Protein AF-A0A382MY98-F1 (afdb_monomer_lite)

Sequence (96 aa):
MNIEILHHDPIVFIVEKFLSDNECDHLKKIASKDMKRSLVSGIDKKKNKRGLLDKRRTSSHSWIKHDHDHITEEVATRISQLVQVPIAHAEAYQIL

Radius of gyration: 16.7 Å; chains: 1; bounding box: 40×28×39 Å

InterPro domains:
  IPR045054 Prolyl 4-hydroxylase [PTHR10869] (5-96)

Organism: NCBI:txid408172

Structure (mmCIF, N/CA/C/O backbone):
data_AF-A0A382MY98-F1
#
_entry.id   AF-A0A382MY98-F1
#
loop_
_atom_site.group_PDB
_atom_site.id
_atom_site.type_symbol
_atom_site.label_atom_id
_atom_site.label_alt_id
_atom_site.label_comp_id
_atom_site.label_asym_id
_atom_site.label_entity_id
_atom_site.label_seq_id
_atom_site.pdbx_PDB_ins_code
_atom_site.Cartn_x
_atom_site.Cartn_y
_atom_site.Cartn_z
_atom_site.occupancy
_atom_site.B_iso_or_equiv
_atom_site.auth_seq_id
_atom_site.auth_comp_id
_atom_site.auth_asym_id
_atom_site.auth_atom_id
_atom_site.pdbx_PDB_model_num
ATOM 1 N N . MET A 1 1 ? -17.201 8.372 7.029 1.00 77.56 1 MET A N 1
ATOM 2 C CA . MET A 1 1 ? -16.081 8.493 6.075 1.00 77.56 1 MET A CA 1
ATOM 3 C C . MET A 1 1 ? -16.415 9.671 5.174 1.00 77.56 1 MET A C 1
ATOM 5 O O . MET A 1 1 ? -17.524 9.684 4.656 1.00 77.56 1 MET A O 1
ATOM 9 N N . ASN A 1 2 ? -15.559 10.692 5.112 1.00 93.31 2 ASN A N 1
ATOM 10 C CA . ASN A 1 2 ? -15.790 11.874 4.274 1.00 93.31 2 ASN A CA 1
ATOM 11 C C . ASN A 1 2 ? -15.139 11.637 2.904 1.00 93.31 2 ASN A C 1
ATOM 13 O O . ASN A 1 2 ? -13.978 11.225 2.864 1.00 93.31 2 ASN A O 1
ATOM 17 N N . ILE A 1 3 ? -15.896 11.822 1.819 1.00 96.31 3 ILE A N 1
ATOM 18 C CA . ILE A 1 3 ? -15.454 11.560 0.443 1.00 96.31 3 ILE A CA 1
ATOM 19 C C . ILE A 1 3 ? -15.757 12.792 -0.407 1.00 96.31 3 ILE A C 1
ATOM 21 O O . ILE A 1 3 ? -16.912 13.199 -0.515 1.00 96.31 3 ILE A O 1
ATOM 25 N N . GLU A 1 4 ? -14.726 13.345 -1.036 1.00 97.38 4 GLU A N 1
ATOM 26 C CA . GLU A 1 4 ? -14.812 14.497 -1.933 1.00 97.38 4 GLU A CA 1
ATOM 27 C C . GLU A 1 4 ? -14.418 14.091 -3.356 1.00 97.38 4 GLU A C 1
ATOM 29 O O . GLU A 1 4 ? -13.452 13.351 -3.547 1.00 97.38 4 GLU A O 1
ATOM 34 N N . ILE A 1 5 ? -15.147 14.582 -4.363 1.00 97.12 5 ILE A N 1
ATOM 35 C CA . ILE A 1 5 ? -14.735 14.464 -5.766 1.00 97.12 5 ILE A CA 1
ATOM 36 C C . ILE A 1 5 ? -13.758 15.598 -6.070 1.00 97.12 5 ILE A C 1
ATOM 38 O O . ILE A 1 5 ? -14.149 16.760 -6.093 1.00 97.12 5 ILE A O 1
ATOM 42 N N . LEU A 1 6 ? -12.506 15.248 -6.353 1.00 97.81 6 LEU A N 1
ATOM 43 C CA . LEU A 1 6 ? -11.473 16.197 -6.765 1.00 97.81 6 LEU A CA 1
ATOM 44 C C . LEU A 1 6 ? -11.526 16.477 -8.273 1.00 97.81 6 LEU A C 1
ATOM 46 O O . LEU A 1 6 ? -11.230 17.584 -8.718 1.00 97.81 6 LEU A O 1
ATOM 50 N N . HIS A 1 7 ? -11.853 15.460 -9.073 1.00 97.94 7 HIS A N 1
ATOM 51 C CA . HIS A 1 7 ? -11.866 15.561 -10.529 1.00 97.94 7 HIS A CA 1
ATOM 52 C C . HIS A 1 7 ? -12.851 14.561 -11.146 1.00 97.94 7 HIS A C 1
ATOM 54 O O . HIS A 1 7 ? -13.108 13.506 -10.563 1.00 97.94 7 HIS A O 1
ATOM 60 N N . HIS A 1 8 ? -13.399 14.884 -12.321 1.00 96.25 8 HIS A N 1
ATOM 61 C CA . HIS A 1 8 ? -14.381 14.040 -13.016 1.00 96.25 8 HIS A CA 1
ATOM 62 C C . HIS A 1 8 ? -13.812 13.267 -14.216 1.00 96.25 8 HIS A C 1
ATOM 64 O O . HIS A 1 8 ? -14.311 12.185 -14.505 1.00 96.25 8 HIS A O 1
ATOM 70 N N . ASP A 1 9 ? -12.781 13.776 -14.902 1.00 95.56 9 ASP A N 1
ATOM 71 C CA . ASP A 1 9 ? -12.133 13.076 -16.028 1.00 95.56 9 ASP A CA 1
ATOM 72 C C . ASP A 1 9 ? -10.595 13.265 -16.072 1.00 95.56 9 ASP A C 1
ATOM 74 O O . ASP A 1 9 ? -10.101 14.208 -16.687 1.00 95.56 9 ASP A O 1
ATOM 78 N N . PRO A 1 10 ? -9.805 12.433 -15.369 1.00 96.38 10 PRO A N 1
ATOM 79 C CA . PRO A 1 10 ? -10.211 11.185 -14.730 1.00 96.38 10 PRO A CA 1
ATOM 80 C C . PRO A 1 10 ? -11.042 11.422 -13.468 1.00 96.38 10 PRO A C 1
ATOM 82 O O . PRO A 1 10 ? -10.958 12.487 -12.852 1.00 96.38 10 PRO A O 1
ATOM 85 N N . ILE A 1 11 ? -11.817 10.412 -13.072 1.00 96.69 11 ILE A N 1
ATOM 86 C CA . ILE A 1 11 ? -12.543 10.424 -11.801 1.00 96.69 11 ILE A CA 1
ATOM 87 C C . ILE A 1 11 ? -11.525 10.270 -10.666 1.00 96.69 11 ILE A C 1
ATOM 89 O O . ILE A 1 11 ? -10.832 9.255 -10.582 1.00 96.69 11 ILE A O 1
ATOM 93 N N . VAL A 1 12 ? -11.439 11.269 -9.789 1.00 97.38 12 VAL A N 1
ATOM 94 C CA . VAL A 1 12 ? -10.527 11.280 -8.641 1.00 97.38 12 VAL A CA 1
ATOM 95 C C . VAL A 1 12 ? -11.303 11.651 -7.388 1.00 97.38 12 VAL A C 1
ATOM 97 O O . VAL A 1 12 ? -11.990 12.671 -7.364 1.00 97.38 12 VAL A O 1
ATOM 100 N N . PHE A 1 13 ? -11.154 10.843 -6.339 1.00 97.12 13 PHE A N 1
ATOM 101 C CA . PHE A 1 13 ? -11.748 11.088 -5.028 1.00 97.12 13 PHE A CA 1
ATOM 102 C C . PHE A 1 13 ? -10.668 11.275 -3.964 1.00 97.12 13 PHE A C 1
ATOM 104 O O . PHE A 1 13 ? -9.632 10.609 -4.001 1.00 97.12 13 PHE A O 1
ATOM 111 N N . ILE A 1 14 ? -10.947 12.124 -2.979 1.00 97.44 14 ILE A N 1
ATOM 112 C CA . ILE A 1 14 ? -10.208 12.193 -1.718 1.00 97.44 14 ILE A CA 1
ATOM 113 C C . ILE A 1 14 ? -11.071 11.536 -0.646 1.00 97.44 14 ILE A C 1
ATOM 115 O O . ILE A 1 14 ? -12.231 11.903 -0.467 1.00 97.44 14 ILE A O 1
ATOM 119 N N . VAL A 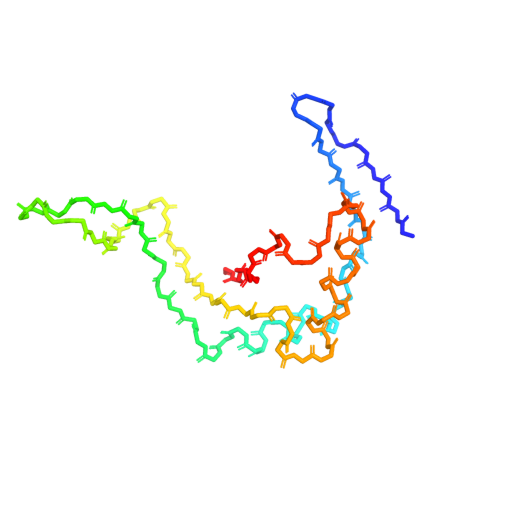1 15 ? -10.504 10.565 0.073 1.00 97.31 15 VAL A N 1
ATOM 120 C CA . VAL A 1 15 ? -11.162 9.912 1.210 1.00 97.31 15 VAL A CA 1
ATOM 121 C C . VAL A 1 15 ? -10.410 10.269 2.480 1.00 97.31 15 VAL A C 1
ATOM 123 O O . VAL A 1 15 ? -9.306 9.782 2.732 1.00 97.31 15 VAL A O 1
ATOM 126 N N . GLU A 1 16 ? -10.992 11.154 3.278 1.00 96.81 16 GLU A N 1
ATOM 127 C CA . GLU A 1 16 ? -10.321 11.664 4.468 1.00 96.81 16 GLU A CA 1
ATOM 128 C C . GLU A 1 16 ? -10.256 10.614 5.576 1.00 96.81 16 GLU A C 1
ATOM 130 O O . GLU A 1 16 ? -11.222 9.884 5.825 1.00 96.81 16 GLU A O 1
ATOM 135 N N . LYS A 1 17 ? -9.121 10.594 6.291 1.00 96.25 17 LYS A N 1
ATOM 136 C CA . LYS A 1 17 ? -8.879 9.719 7.453 1.00 96.25 17 LYS A CA 1
ATOM 137 C C . LYS A 1 17 ? -9.181 8.245 7.151 1.00 96.25 17 LYS A C 1
ATOM 139 O O . LYS A 1 17 ? -9.731 7.529 7.983 1.00 96.25 17 LYS A O 1
ATOM 144 N N . PHE A 1 18 ? -8.853 7.808 5.934 1.00 97.75 18 PHE A N 1
ATOM 145 C CA . PHE A 1 18 ? -9.099 6.438 5.492 1.00 97.75 18 PHE A CA 1
ATOM 146 C C . PHE A 1 18 ? -8.273 5.407 6.279 1.00 97.75 18 PHE A C 1
ATOM 148 O O . PHE A 1 18 ? -8.753 4.310 6.576 1.00 97.75 18 PHE A O 1
ATOM 155 N N . LEU A 1 19 ? -7.039 5.776 6.627 1.00 97.94 19 LEU A N 1
ATOM 156 C CA . LEU A 1 19 ? -6.194 5.062 7.575 1.00 97.94 19 LEU A CA 1
ATOM 157 C C . LEU A 1 19 ? -6.098 5.878 8.863 1.00 97.94 19 LEU A C 1
ATOM 159 O O . LEU A 1 19 ? -6.002 7.105 8.827 1.00 97.94 19 LEU A O 1
ATOM 163 N N . SER A 1 20 ? -6.101 5.182 9.989 1.00 98.06 20 SER A N 1
ATOM 164 C CA . SER A 1 20 ? -5.710 5.729 11.281 1.00 98.06 20 SER A CA 1
ATOM 165 C C . SER A 1 20 ? -4.190 5.888 11.372 1.00 98.06 20 SER A C 1
ATOM 167 O O . SER A 1 20 ? -3.429 5.232 10.653 1.00 98.06 20 SER A O 1
ATOM 169 N N . ASP A 1 21 ? -3.736 6.719 12.311 1.00 98.31 21 ASP A N 1
ATOM 170 C CA . ASP A 1 21 ? -2.305 6.909 12.573 1.00 98.31 21 ASP A CA 1
ATOM 171 C C . ASP A 1 21 ? -1.630 5.591 12.993 1.00 98.31 21 ASP A C 1
ATOM 173 O O . ASP A 1 21 ? -0.539 5.273 12.522 1.00 98.31 21 ASP A O 1
ATOM 177 N N . ASN A 1 22 ? -2.326 4.765 13.784 1.00 98.44 22 ASN A N 1
ATOM 178 C CA . ASN A 1 22 ? -1.837 3.453 14.215 1.00 98.44 22 ASN A CA 1
ATOM 179 C C . ASN A 1 22 ? -1.653 2.481 13.040 1.00 98.44 22 ASN A C 1
ATOM 181 O O . ASN A 1 22 ? -0.644 1.779 12.981 1.00 98.44 22 ASN A O 1
ATOM 185 N N . GLU A 1 23 ? -2.597 2.439 12.093 1.00 98.56 23 GLU A N 1
ATOM 186 C CA . GLU A 1 23 ? -2.469 1.616 10.880 1.00 98.56 23 GLU A CA 1
ATOM 187 C C . GLU A 1 23 ? -1.295 2.098 10.017 1.00 98.56 23 GLU A C 1
ATOM 189 O O . GLU A 1 23 ? -0.514 1.284 9.520 1.00 98.56 23 GLU A O 1
ATOM 194 N N . CYS A 1 24 ? -1.117 3.418 9.888 1.00 98.44 24 CYS A N 1
ATOM 195 C CA . CYS A 1 24 ? 0.023 3.997 9.179 1.00 98.44 24 CYS A CA 1
ATOM 196 C C . CYS A 1 24 ? 1.357 3.609 9.835 1.00 98.44 24 CYS A C 1
ATOM 198 O O . CYS A 1 24 ? 2.295 3.194 9.149 1.00 98.44 24 CYS A O 1
ATOM 200 N N . ASP A 1 25 ? 1.464 3.746 11.157 1.00 98.56 25 ASP A N 1
ATOM 201 C CA . ASP A 1 25 ? 2.663 3.398 11.924 1.00 98.56 25 ASP A CA 1
ATOM 202 C C . ASP A 1 25 ? 2.982 1.909 11.859 1.00 98.56 25 ASP A C 1
ATOM 204 O O . ASP A 1 25 ? 4.145 1.528 11.676 1.00 98.56 25 ASP A O 1
ATOM 208 N N . HIS A 1 26 ? 1.953 1.068 11.927 1.00 98.50 26 HIS A N 1
ATOM 209 C CA . HIS A 1 26 ? 2.087 -0.368 11.754 1.00 98.50 26 HIS A CA 1
ATOM 210 C C . HIS A 1 26 ? 2.661 -0.715 10.380 1.00 98.50 26 HIS A C 1
ATOM 212 O O . HIS A 1 26 ? 3.725 -1.333 10.318 1.00 98.50 26 HIS A O 1
ATOM 218 N N . LEU A 1 27 ? 2.039 -0.240 9.291 1.00 98.25 27 LEU A N 1
ATOM 219 C CA . LEU A 1 27 ? 2.493 -0.482 7.915 1.00 98.25 27 LEU A CA 1
ATOM 220 C C . LEU A 1 27 ? 3.944 -0.026 7.702 1.00 98.25 27 LEU A C 1
ATOM 222 O O . LEU A 1 27 ? 4.749 -0.777 7.149 1.00 98.25 27 LEU A O 1
ATOM 226 N N . LYS A 1 28 ? 4.318 1.160 8.208 1.00 98.00 28 LYS A N 1
ATOM 227 C CA . LYS A 1 28 ? 5.708 1.653 8.168 1.00 98.00 28 LYS A CA 1
ATOM 228 C C . LYS A 1 28 ? 6.664 0.701 8.893 1.00 98.00 28 LYS A C 1
ATOM 230 O O . LYS A 1 28 ? 7.724 0.361 8.361 1.00 98.00 28 LYS A O 1
ATOM 235 N N . LYS A 1 29 ? 6.295 0.234 10.090 1.00 98.25 29 LYS A N 1
ATOM 236 C CA . LYS A 1 29 ? 7.122 -0.669 10.903 1.00 98.25 29 LYS A CA 1
ATOM 237 C C . LYS A 1 29 ? 7.360 -2.003 10.203 1.00 98.25 29 LYS A C 1
ATOM 239 O O . LYS A 1 29 ? 8.507 -2.450 10.146 1.00 98.25 29 LYS A O 1
ATOM 244 N N . ILE A 1 30 ? 6.319 -2.644 9.672 1.00 97.81 30 ILE A N 1
ATOM 245 C CA . ILE A 1 30 ? 6.474 -3.940 8.999 1.00 97.81 30 ILE A CA 1
ATOM 246 C C . ILE A 1 30 ? 7.191 -3.803 7.647 1.00 97.81 30 ILE A C 1
ATOM 248 O O . ILE A 1 30 ? 8.067 -4.618 7.358 1.00 97.81 30 ILE A O 1
ATOM 252 N N . ALA A 1 31 ? 6.940 -2.728 6.888 1.00 97.50 31 ALA A N 1
ATOM 253 C CA . ALA A 1 31 ? 7.629 -2.444 5.627 1.00 97.50 31 ALA A CA 1
ATOM 254 C C . ALA A 1 31 ? 9.139 -2.258 5.815 1.00 97.50 31 ALA A C 1
ATOM 256 O O . ALA A 1 31 ? 9.928 -2.794 5.035 1.00 97.50 31 ALA A O 1
ATOM 257 N N . SER A 1 32 ? 9.537 -1.532 6.871 1.00 96.81 32 SER A N 1
ATOM 258 C CA . SER A 1 32 ? 10.930 -1.134 7.127 1.00 96.81 32 SER A CA 1
ATOM 259 C C . SER A 1 32 ? 11.915 -2.306 7.188 1.00 96.81 32 SER A C 1
ATOM 261 O O . SER A 1 32 ? 13.097 -2.133 6.895 1.00 96.81 32 SER A O 1
ATOM 263 N N . LYS A 1 33 ? 11.425 -3.509 7.515 1.00 95.19 33 LYS A N 1
ATOM 264 C CA . LYS A 1 33 ? 12.227 -4.730 7.637 1.00 95.19 33 LYS A CA 1
ATOM 265 C C . LYS A 1 33 ? 12.718 -5.291 6.299 1.00 95.19 33 LYS A C 1
ATOM 267 O O . LYS A 1 33 ? 13.709 -6.012 6.303 1.00 95.19 33 LYS A O 1
ATOM 272 N N . ASP A 1 34 ? 12.046 -4.987 5.185 1.00 94.56 34 ASP A N 1
ATOM 273 C CA . ASP A 1 34 ? 12.384 -5.524 3.852 1.00 94.56 34 ASP A CA 1
ATOM 274 C C . ASP A 1 34 ? 12.393 -4.444 2.754 1.00 94.56 34 ASP A C 1
ATOM 276 O O . ASP A 1 34 ? 12.095 -4.706 1.589 1.00 94.56 34 ASP A O 1
ATOM 280 N N . MET A 1 35 ? 12.740 -3.203 3.109 1.00 96.50 35 MET A N 1
ATOM 281 C CA . MET A 1 35 ? 12.858 -2.127 2.123 1.00 96.50 35 MET A CA 1
ATOM 282 C C . MET A 1 35 ? 14.021 -2.394 1.166 1.00 96.50 35 MET A C 1
ATOM 284 O O . MET A 1 35 ? 15.187 -2.447 1.562 1.00 96.50 35 MET A O 1
ATOM 288 N N . LYS A 1 36 ? 13.708 -2.496 -0.125 1.00 95.25 36 LYS A N 1
ATOM 289 C CA . LYS A 1 36 ? 14.682 -2.715 -1.196 1.00 95.25 36 LYS A CA 1
ATOM 290 C C . LYS A 1 36 ? 14.672 -1.564 -2.174 1.00 95.25 36 LYS A C 1
ATOM 292 O O . LYS A 1 36 ? 13.655 -0.915 -2.407 1.00 95.25 36 LYS A O 1
ATOM 297 N N . ARG A 1 37 ? 15.822 -1.323 -2.798 1.00 95.69 37 ARG A N 1
ATOM 298 C CA . ARG A 1 37 ? 15.925 -0.300 -3.831 1.00 95.69 37 ARG A CA 1
ATOM 299 C C . ARG A 1 37 ? 14.968 -0.614 -4.983 1.00 95.69 37 ARG A C 1
ATOM 301 O O . ARG A 1 37 ? 15.051 -1.688 -5.576 1.00 95.69 37 ARG A O 1
ATOM 308 N N . SER A 1 38 ? 14.106 0.341 -5.334 1.00 94.06 38 SER A N 1
ATOM 309 C CA . SER A 1 38 ? 13.215 0.196 -6.479 1.00 94.06 38 SER A CA 1
ATOM 310 C C . SER A 1 38 ? 13.984 0.066 -7.790 1.00 94.06 38 SER A C 1
ATOM 312 O O . SER A 1 38 ? 14.909 0.831 -8.073 1.00 94.06 38 SER A O 1
ATOM 314 N N . LEU A 1 39 ? 13.552 -0.895 -8.603 1.00 92.81 39 LEU A N 1
ATOM 315 C CA . LEU A 1 39 ? 14.043 -1.134 -9.953 1.00 92.81 39 LEU A CA 1
ATOM 316 C C . LEU A 1 39 ? 12.909 -0.911 -10.959 1.00 92.81 39 LEU A C 1
ATOM 318 O O . LEU A 1 39 ? 11.723 -0.982 -10.624 1.00 92.81 39 LEU A O 1
ATOM 322 N N . VAL A 1 40 ? 13.282 -0.647 -12.203 1.00 89.81 40 VAL A N 1
ATOM 323 C CA . VAL A 1 40 ? 12.376 -0.564 -13.351 1.00 89.81 40 VAL A CA 1
ATOM 324 C C . VAL A 1 40 ? 12.735 -1.686 -14.315 1.00 89.81 40 VAL A C 1
ATOM 326 O O . VAL A 1 40 ? 13.912 -2.001 -14.499 1.00 89.81 40 VAL A O 1
ATOM 329 N N . SER A 1 41 ? 11.724 -2.318 -14.908 1.00 89.56 41 SER A N 1
ATOM 330 C CA . SER A 1 41 ? 11.952 -3.316 -15.951 1.00 89.56 41 SER A CA 1
ATOM 331 C C . SER A 1 41 ? 12.611 -2.649 -17.155 1.00 89.56 41 SER A C 1
ATOM 333 O O . SER A 1 41 ? 12.105 -1.656 -17.676 1.00 89.56 41 SER A O 1
ATOM 335 N N . GLY A 1 42 ? 13.749 -3.177 -17.591 1.00 88.38 42 GLY A N 1
ATOM 336 C CA . GLY A 1 42 ? 14.471 -2.640 -18.732 1.00 88.38 42 GLY A CA 1
ATOM 337 C C . GLY A 1 42 ? 15.329 -3.686 -19.422 1.00 88.38 42 GLY A C 1
ATOM 338 O O . GLY A 1 42 ? 15.462 -4.826 -18.972 1.00 88.38 42 GLY A O 1
ATOM 339 N N . ILE A 1 43 ? 15.903 -3.280 -20.549 1.00 87.56 43 ILE A N 1
ATOM 340 C CA . ILE A 1 43 ? 16.832 -4.090 -21.330 1.00 87.56 43 ILE A CA 1
ATOM 341 C C . ILE A 1 43 ? 18.238 -3.587 -21.034 1.00 87.56 43 ILE A C 1
ATOM 343 O O . ILE A 1 43 ? 18.522 -2.396 -21.165 1.00 87.56 43 ILE A O 1
ATOM 347 N N . ASP A 1 44 ? 19.117 -4.481 -20.600 1.00 84.69 44 ASP A N 1
ATOM 348 C CA . ASP A 1 44 ? 20.491 -4.104 -20.302 1.00 84.69 44 ASP A CA 1
ATOM 349 C C . ASP A 1 44 ? 21.377 -4.017 -21.554 1.00 84.69 44 ASP A C 1
ATOM 351 O O . ASP A 1 44 ? 20.966 -4.313 -22.677 1.00 84.69 44 ASP A O 1
ATOM 355 N N . LYS A 1 45 ? 22.643 -3.631 -21.360 1.00 84.31 45 LYS A N 1
ATOM 356 C CA . LYS A 1 45 ? 23.630 -3.526 -22.448 1.00 84.31 45 LYS A CA 1
ATOM 357 C C . LYS A 1 45 ? 23.852 -4.845 -23.207 1.00 84.31 45 LYS A C 1
ATOM 359 O O . LYS A 1 45 ? 24.338 -4.810 -24.330 1.00 84.31 45 LYS A O 1
ATOM 364 N N . LYS A 1 46 ? 23.511 -5.991 -22.606 1.00 88.50 46 LYS A N 1
ATOM 365 C CA . LYS A 1 46 ? 23.610 -7.333 -23.199 1.00 88.50 46 LYS A CA 1
ATOM 366 C C . LYS A 1 46 ? 22.277 -7.809 -23.797 1.00 88.50 46 LYS A C 1
ATOM 368 O O . LYS A 1 46 ? 22.159 -8.977 -24.144 1.00 88.50 46 LYS A O 1
ATOM 373 N N . LYS A 1 47 ? 21.297 -6.910 -23.947 1.00 85.62 47 LYS A N 1
ATOM 374 C CA . LYS A 1 47 ? 19.946 -7.175 -24.464 1.00 85.62 47 LYS A CA 1
ATOM 375 C C . LYS A 1 47 ? 19.103 -8.134 -23.610 1.00 85.62 47 LYS A C 1
ATOM 377 O O . LYS A 1 47 ? 18.114 -8.674 -24.097 1.00 85.62 47 LYS A O 1
ATOM 382 N N . ASN A 1 48 ? 19.429 -8.290 -22.327 1.00 89.50 48 ASN A N 1
ATOM 383 C CA . ASN A 1 48 ? 18.647 -9.114 -21.407 1.00 89.50 48 ASN A CA 1
ATOM 384 C C . ASN A 1 48 ? 17.610 -8.268 -20.659 1.00 89.50 48 ASN A C 1
ATOM 386 O O . ASN A 1 48 ? 17.923 -7.168 -20.192 1.00 89.50 48 ASN A O 1
ATOM 390 N N . LYS A 1 49 ? 16.388 -8.793 -20.502 1.00 87.75 49 LYS A N 1
ATOM 391 C CA . LYS A 1 49 ? 15.363 -8.188 -19.636 1.00 87.75 49 LYS A CA 1
ATOM 392 C C . LYS A 1 49 ? 15.753 -8.381 -18.171 1.00 87.75 49 LYS A C 1
ATOM 394 O O . LYS A 1 49 ? 15.924 -9.515 -17.732 1.00 87.75 49 LYS A O 1
ATOM 399 N N . ARG A 1 50 ? 15.872 -7.291 -17.412 1.00 90.44 50 ARG A N 1
ATOM 400 C CA . ARG A 1 50 ? 16.111 -7.330 -15.960 1.00 90.44 50 ARG A CA 1
ATOM 401 C C . ARG A 1 50 ? 15.652 -6.052 -15.263 1.00 90.44 50 ARG A C 1
ATOM 403 O O . ARG A 1 50 ? 15.345 -5.056 -15.912 1.00 90.44 50 ARG A O 1
ATOM 410 N N . GLY A 1 51 ? 15.650 -6.074 -13.931 1.00 88.06 51 GLY A N 1
ATOM 411 C CA . GLY A 1 51 ? 15.490 -4.868 -13.122 1.00 88.06 51 GLY A CA 1
ATOM 412 C C . GLY A 1 51 ? 16.725 -3.969 -13.225 1.00 88.06 51 GLY A C 1
ATOM 413 O O . GLY A 1 51 ? 17.851 -4.418 -12.995 1.00 88.06 51 GLY A O 1
ATOM 414 N N . LEU A 1 52 ? 16.513 -2.704 -13.580 1.00 90.19 52 LEU A N 1
ATOM 415 C CA . LEU A 1 52 ? 17.541 -1.675 -13.702 1.00 90.19 52 LEU A CA 1
ATOM 416 C C . LEU A 1 52 ? 17.227 -0.493 -12.785 1.00 90.19 52 LEU A C 1
ATOM 418 O O . LEU A 1 52 ? 16.068 -0.198 -12.499 1.00 90.19 52 LEU A O 1
ATOM 422 N N . LEU A 1 53 ? 18.274 0.195 -12.337 1.00 90.88 53 LEU A N 1
ATOM 423 C CA . LEU A 1 53 ? 18.120 1.478 -11.660 1.00 90.88 53 LEU A CA 1
ATOM 424 C C . LEU A 1 53 ? 17.681 2.534 -12.675 1.00 90.88 53 LEU A C 1
ATOM 426 O O . LEU A 1 53 ? 18.221 2.601 -13.779 1.00 90.88 53 LEU A O 1
ATOM 430 N N . ASP A 1 54 ? 16.742 3.381 -12.270 1.00 89.06 54 ASP A N 1
ATOM 431 C CA . ASP A 1 54 ? 16.216 4.470 -13.086 1.00 89.06 54 ASP A CA 1
ATOM 432 C C . ASP A 1 54 ? 16.194 5.763 -12.260 1.00 89.06 54 ASP A C 1
ATOM 434 O O . ASP A 1 54 ? 15.907 5.743 -11.062 1.00 89.06 54 ASP A O 1
ATOM 438 N N . LYS A 1 55 ? 16.504 6.902 -12.888 1.00 89.56 55 LYS A N 1
ATOM 439 C CA . LYS A 1 55 ? 16.496 8.213 -12.216 1.00 89.56 55 LYS A CA 1
ATOM 440 C C . LYS A 1 55 ? 15.081 8.726 -11.923 1.00 89.56 55 LYS A C 1
ATOM 442 O O . LYS A 1 55 ? 14.935 9.618 -11.100 1.00 89.56 55 LYS A O 1
ATOM 447 N N . ARG A 1 56 ? 14.055 8.175 -12.578 1.00 88.25 56 ARG A N 1
ATOM 448 C CA . ARG A 1 56 ? 12.635 8.491 -12.352 1.00 88.25 56 ARG A CA 1
ATOM 449 C C . ARG A 1 56 ? 12.051 7.708 -11.179 1.00 88.25 56 ARG A C 1
ATOM 451 O O . ARG A 1 56 ? 11.111 8.175 -10.552 1.00 88.25 56 ARG A O 1
ATOM 458 N N . ARG A 1 57 ? 12.601 6.524 -10.873 1.00 89.19 57 ARG A N 1
ATOM 459 C CA . ARG A 1 57 ? 12.158 5.678 -9.756 1.00 89.19 57 ARG A CA 1
ATOM 460 C C . ARG A 1 57 ? 13.266 5.549 -8.724 1.00 89.19 57 ARG A C 1
ATOM 462 O O . ARG A 1 57 ? 14.072 4.619 -8.758 1.00 89.19 57 ARG A O 1
ATOM 469 N N . THR A 1 58 ? 13.287 6.504 -7.799 1.00 92.25 58 THR A N 1
ATOM 470 C CA . THR A 1 58 ? 14.345 6.622 -6.794 1.00 92.25 58 THR A CA 1
ATOM 471 C C . THR A 1 58 ? 13.917 6.340 -5.365 1.00 92.25 58 THR A C 1
ATOM 473 O O . THR A 1 58 ? 14.698 6.600 -4.451 1.00 92.25 58 THR A O 1
ATOM 476 N N . SER A 1 59 ? 12.722 5.805 -5.149 1.00 94.44 59 SER A N 1
ATOM 477 C CA . SER A 1 59 ? 12.324 5.315 -3.834 1.00 94.44 59 SER A CA 1
ATOM 478 C C . SER A 1 59 ? 12.955 3.952 -3.534 1.00 94.44 59 SER A C 1
ATOM 480 O O . SER A 1 59 ? 13.521 3.279 -4.409 1.00 94.44 59 SER A O 1
ATOM 482 N N . SER A 1 60 ? 12.842 3.531 -2.284 1.00 96.00 60 SER A N 1
ATOM 483 C CA . SER A 1 60 ? 12.862 2.111 -1.943 1.00 96.00 60 SER A CA 1
ATOM 484 C C . SER A 1 60 ? 11.418 1.609 -1.918 1.00 96.00 60 SER A C 1
ATOM 486 O O . SER A 1 60 ? 10.493 2.403 -2.036 1.00 96.00 60 SER A O 1
ATOM 488 N N . HIS A 1 61 ? 11.202 0.304 -1.862 1.00 96.38 61 HIS A N 1
ATOM 489 C CA . HIS A 1 61 ? 9.870 -0.230 -1.638 1.00 96.38 61 HIS A CA 1
ATOM 490 C C . HIS A 1 61 ? 9.915 -1.530 -0.850 1.00 96.38 61 HIS A C 1
ATOM 492 O O . HIS A 1 61 ? 10.936 -2.221 -0.841 1.00 96.38 61 HIS A O 1
ATOM 498 N N . SER A 1 62 ? 8.786 -1.864 -0.240 1.00 97.31 62 SER A N 1
ATOM 499 C CA . SER A 1 62 ? 8.515 -3.164 0.363 1.00 97.31 62 SER A CA 1
ATOM 500 C C . SER A 1 62 ? 7.131 -3.636 -0.067 1.00 97.31 62 SER A C 1
ATOM 502 O O . SER A 1 62 ? 6.219 -2.824 -0.242 1.00 97.31 62 SER A O 1
ATOM 504 N N . TRP A 1 63 ? 7.002 -4.943 -0.277 1.00 97.44 63 TRP A N 1
ATOM 505 C CA . TRP A 1 63 ? 5.739 -5.582 -0.625 1.00 97.44 63 TRP A CA 1
ATOM 506 C C . TRP A 1 63 ? 5.180 -6.307 0.588 1.00 97.44 63 TRP A C 1
ATOM 508 O O . TRP A 1 63 ? 5.872 -7.121 1.198 1.00 97.44 63 TRP A O 1
ATOM 518 N N . ILE A 1 64 ? 3.919 -6.040 0.913 1.00 97.69 64 ILE A N 1
ATOM 519 C CA . ILE A 1 64 ? 3.244 -6.628 2.070 1.00 97.69 64 ILE A CA 1
ATOM 520 C C . ILE A 1 64 ? 1.944 -7.255 1.601 1.00 97.69 64 ILE A C 1
ATOM 522 O O . ILE A 1 64 ? 1.110 -6.587 0.992 1.00 97.69 64 ILE A O 1
ATOM 526 N N . LYS A 1 65 ? 1.766 -8.548 1.872 1.00 97.62 65 LYS A N 1
ATOM 527 C CA . LYS A 1 65 ? 0.505 -9.218 1.557 1.00 97.62 65 LYS A CA 1
ATOM 528 C C . LYS A 1 65 ? -0.641 -8.617 2.368 1.00 97.62 65 LYS A C 1
ATOM 530 O O . LYS A 1 65 ? -0.443 -8.170 3.494 1.00 97.62 65 LYS A O 1
ATOM 535 N N . HIS A 1 66 ? -1.839 -8.647 1.802 1.00 96.81 66 HIS A N 1
ATOM 536 C CA . HIS A 1 66 ? -3.040 -8.164 2.478 1.00 96.81 66 HIS A CA 1
ATOM 537 C C . HIS A 1 66 ? -3.409 -8.983 3.713 1.00 96.81 66 HIS A C 1
ATOM 539 O O . HIS A 1 66 ? -4.028 -8.447 4.612 1.00 96.81 66 HIS A O 1
ATOM 545 N N . ASP A 1 67 ? -3.008 -10.249 3.761 1.00 96.31 67 ASP A N 1
ATOM 546 C CA . ASP A 1 67 ? -3.261 -11.200 4.845 1.00 96.31 67 ASP A CA 1
ATOM 547 C C . ASP A 1 67 ? -2.032 -11.394 5.753 1.00 96.31 67 ASP A C 1
ATOM 549 O O . ASP A 1 67 ? -1.877 -12.434 6.391 1.00 96.31 67 ASP A O 1
ATOM 553 N N . HIS A 1 68 ? -1.107 -10.425 5.790 1.00 97.31 68 HIS A N 1
ATOM 554 C CA . HIS A 1 68 ? 0.109 -10.536 6.601 1.00 97.31 68 HIS A CA 1
ATOM 555 C C . HIS A 1 68 ? -0.205 -10.615 8.102 1.00 97.31 68 HIS A C 1
ATOM 557 O O . HIS A 1 68 ? 0.402 -11.401 8.830 1.00 97.31 68 HIS A O 1
ATOM 563 N N . ASP A 1 69 ? -1.150 -9.791 8.546 1.00 98.12 69 ASP A N 1
ATOM 564 C CA . ASP A 1 69 ? -1.753 -9.783 9.872 1.00 98.12 69 ASP A CA 1
ATOM 565 C C . ASP A 1 69 ? -3.151 -9.136 9.839 1.00 98.12 69 ASP A C 1
ATOM 567 O O . ASP A 1 69 ? -3.584 -8.595 8.816 1.00 98.12 69 ASP A O 1
ATOM 571 N N . HIS A 1 70 ? -3.841 -9.159 10.982 1.00 98.38 70 HIS A N 1
ATOM 572 C CA . HIS A 1 70 ? -5.201 -8.629 11.107 1.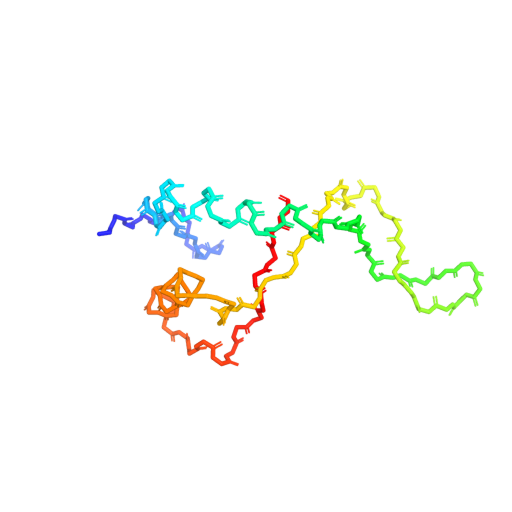00 98.38 70 HIS A CA 1
ATOM 573 C C . HIS A 1 70 ? -5.333 -7.153 10.689 1.00 98.38 70 HIS A C 1
ATOM 575 O O . HIS A 1 70 ? -6.332 -6.789 10.079 1.00 98.38 70 HIS A O 1
ATOM 581 N N . ILE A 1 71 ? -4.325 -6.307 10.944 1.00 98.44 71 ILE A N 1
ATOM 582 C CA . ILE A 1 71 ? -4.376 -4.882 10.580 1.00 98.44 71 ILE A CA 1
ATOM 583 C C . ILE A 1 71 ? -4.312 -4.746 9.059 1.00 98.44 71 ILE A C 1
ATOM 585 O O . ILE A 1 71 ? -5.084 -4.000 8.456 1.00 98.44 71 ILE A O 1
ATOM 589 N N . THR A 1 72 ? -3.404 -5.484 8.414 1.00 98.12 72 THR A N 1
ATOM 590 C CA . THR A 1 72 ? -3.289 -5.463 6.949 1.00 98.12 72 THR A CA 1
ATOM 591 C C . THR A 1 72 ? -4.551 -5.980 6.252 1.00 98.12 72 THR A C 1
ATOM 593 O O . THR A 1 72 ? -4.922 -5.439 5.203 1.00 98.12 72 THR A O 1
ATOM 596 N N . GLU A 1 73 ? -5.230 -6.961 6.855 1.00 98.00 73 GLU A N 1
ATOM 597 C CA . GLU A 1 73 ? -6.445 -7.589 6.325 1.00 98.00 73 GLU A CA 1
ATOM 598 C C . GLU A 1 73 ? -7.667 -6.678 6.481 1.00 98.00 73 GLU A C 1
ATOM 600 O O . GLU A 1 73 ? -8.444 -6.503 5.536 1.00 98.00 73 GLU A O 1
ATOM 605 N N . GLU A 1 74 ? -7.805 -6.021 7.634 1.00 98.25 74 GLU A N 1
ATOM 606 C CA . GLU A 1 74 ? -8.854 -5.029 7.881 1.00 98.25 74 GLU A CA 1
ATOM 607 C C . GLU A 1 74 ? -8.743 -3.843 6.917 1.00 98.25 74 GLU A C 1
ATOM 609 O O . GLU A 1 74 ? -9.742 -3.427 6.320 1.00 98.25 74 GLU A O 1
ATOM 614 N N . VAL A 1 75 ? -7.525 -3.336 6.694 1.00 98.25 75 VAL A N 1
ATOM 615 C CA . VAL A 1 75 ? -7.277 -2.273 5.710 1.00 98.25 75 VAL A CA 1
ATOM 616 C C . VAL A 1 75 ? -7.648 -2.737 4.297 1.00 98.25 75 VAL A C 1
ATOM 618 O O . VAL A 1 75 ? -8.306 -1.991 3.569 1.00 98.25 75 VAL A O 1
ATOM 621 N N . ALA A 1 76 ? -7.305 -3.970 3.910 1.00 97.94 76 ALA A N 1
ATOM 622 C CA . ALA A 1 76 ? -7.576 -4.489 2.563 1.00 97.94 76 ALA A CA 1
ATOM 623 C C . ALA A 1 76 ? -9.077 -4.639 2.331 1.00 97.94 76 ALA A C 1
ATOM 625 O O . ALA A 1 76 ? -9.603 -4.248 1.288 1.00 97.94 76 ALA A O 1
ATOM 626 N N . THR A 1 77 ? -9.770 -5.159 3.341 1.00 97.88 77 THR A N 1
ATOM 627 C CA . THR A 1 77 ? -11.224 -5.303 3.354 1.00 97.88 77 THR A CA 1
ATOM 628 C C . THR A 1 77 ? -11.901 -3.948 3.221 1.00 97.88 77 THR A C 1
ATOM 630 O O . THR A 1 77 ? -12.805 -3.789 2.400 1.00 97.88 77 THR A O 1
ATOM 633 N N . ARG A 1 78 ? -11.417 -2.936 3.947 1.00 97.88 78 ARG A N 1
ATOM 634 C CA . ARG A 1 78 ? -11.949 -1.573 3.866 1.00 97.88 78 ARG A CA 1
ATOM 635 C C . ARG A 1 78 ? -11.724 -0.938 2.489 1.00 97.88 78 ARG A C 1
ATOM 637 O O . ARG A 1 78 ? -12.625 -0.273 1.982 1.00 97.88 78 ARG A O 1
ATOM 644 N N . ILE A 1 79 ? -10.569 -1.170 1.854 1.00 97.50 79 ILE A N 1
ATOM 645 C CA . ILE A 1 79 ? -10.304 -0.729 0.470 1.00 97.50 79 ILE A CA 1
ATOM 646 C C . ILE A 1 79 ? -11.261 -1.427 -0.497 1.00 97.50 79 ILE A C 1
ATOM 648 O O . ILE A 1 79 ? -11.915 -0.759 -1.292 1.00 97.50 79 ILE A O 1
ATOM 652 N N . SER A 1 80 ? -11.378 -2.753 -0.397 1.00 98.00 80 SER A N 1
ATOM 653 C CA . SER A 1 80 ? -12.248 -3.579 -1.240 1.00 98.00 80 SER A CA 1
ATOM 654 C C . SER A 1 80 ? -13.709 -3.128 -1.185 1.00 98.00 80 SER A C 1
ATOM 656 O O . SER A 1 80 ? -14.351 -2.996 -2.227 1.00 98.00 80 SER A O 1
ATOM 658 N N . GLN A 1 81 ? -14.213 -2.811 0.011 1.00 97.12 81 GLN A N 1
ATOM 659 C CA . GLN A 1 81 ? -15.556 -2.263 0.210 1.00 97.12 81 GLN A CA 1
ATOM 660 C C . GLN A 1 81 ? -15.723 -0.876 -0.423 1.00 97.12 81 GLN A C 1
ATOM 662 O O . GLN A 1 81 ? -16.749 -0.618 -1.049 1.00 97.12 81 GLN A O 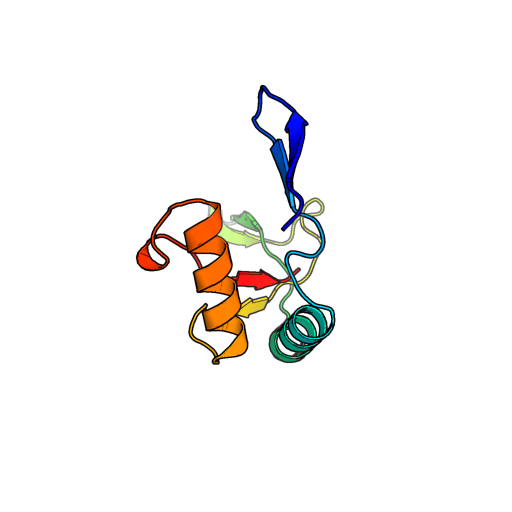1
ATOM 667 N N . LEU A 1 82 ? -14.723 0.003 -0.290 1.00 96.56 82 LEU A N 1
ATOM 668 C CA . LEU A 1 82 ? -14.762 1.356 -0.850 1.00 96.56 82 LEU A CA 1
ATOM 669 C C . LEU A 1 82 ? -14.805 1.343 -2.385 1.00 96.56 82 LEU A C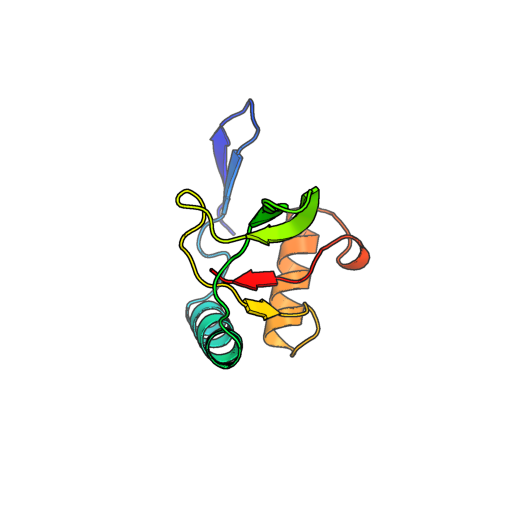 1
ATOM 671 O O . LEU A 1 82 ? -15.610 2.056 -2.981 1.00 96.56 82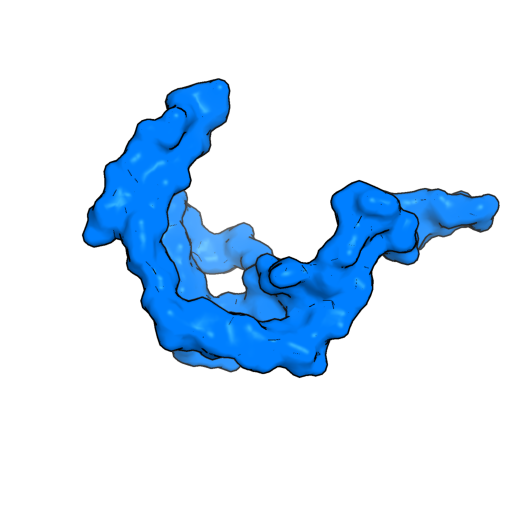 LEU A O 1
ATOM 675 N N . VAL A 1 83 ? -13.949 0.540 -3.025 1.00 96.00 83 VAL A N 1
ATOM 676 C CA . VAL A 1 83 ? -13.838 0.495 -4.496 1.00 96.00 83 VAL A CA 1
ATOM 677 C C . VAL A 1 83 ? -14.777 -0.525 -5.147 1.00 96.00 83 VAL A C 1
ATOM 67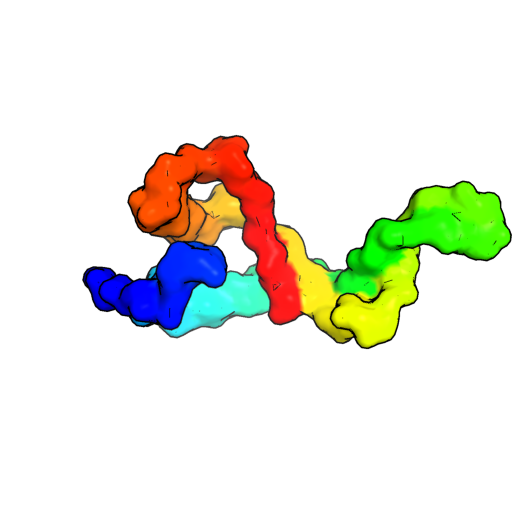9 O O . VAL A 1 83 ? -14.862 -0.574 -6.369 1.00 96.00 83 VAL A O 1
ATOM 682 N N . GLN A 1 84 ? -15.481 -1.328 -4.343 1.00 97.00 84 GLN A N 1
ATOM 683 C CA . GLN A 1 84 ? -16.390 -2.396 -4.777 1.00 97.00 84 GLN A CA 1
ATOM 684 C C . GLN A 1 84 ? -15.722 -3.454 -5.673 1.00 97.00 84 GLN A C 1
ATOM 686 O O . GLN A 1 84 ? -16.317 -3.955 -6.627 1.00 97.00 84 GLN A O 1
ATOM 691 N N . VAL A 1 85 ? -14.478 -3.823 -5.352 1.00 97.56 85 VAL A N 1
ATOM 692 C CA . VAL A 1 85 ? -13.716 -4.874 -6.051 1.00 97.56 85 VAL A CA 1
ATOM 693 C C . VAL A 1 85 ? -13.230 -5.903 -5.030 1.00 97.56 85 VAL A C 1
ATOM 695 O O . VAL A 1 85 ? -12.655 -5.492 -4.021 1.00 97.56 85 VAL A O 1
ATOM 698 N N . PRO A 1 86 ? -13.416 -7.222 -5.243 1.00 97.06 86 PRO A N 1
ATOM 699 C CA . PRO A 1 86 ? -12.989 -8.230 -4.274 1.00 97.06 86 PRO A CA 1
ATOM 700 C C . PRO A 1 86 ? -11.470 -8.227 -4.045 1.00 97.06 86 PRO A C 1
ATOM 702 O O . PRO A 1 86 ? -10.699 -8.077 -4.993 1.00 97.06 86 PRO A O 1
ATOM 705 N N . ILE A 1 87 ? -11.040 -8.491 -2.804 1.00 95.25 87 ILE A N 1
ATOM 706 C CA . ILE A 1 87 ? -9.615 -8.530 -2.406 1.00 95.25 87 ILE A CA 1
ATOM 707 C C . ILE A 1 87 ? -8.796 -9.492 -3.282 1.00 95.25 87 ILE A C 1
ATOM 709 O O . ILE A 1 87 ? -7.634 -9.225 -3.561 1.00 95.25 87 ILE A O 1
ATOM 713 N N . ALA A 1 88 ? -9.399 -10.576 -3.782 1.00 95.50 88 ALA A N 1
ATOM 714 C CA . ALA A 1 88 ? -8.729 -11.545 -4.652 1.00 95.50 88 ALA A CA 1
ATOM 715 C C . ALA A 1 88 ? -8.198 -10.953 -5.977 1.00 95.50 88 ALA A C 1
ATOM 717 O O . ALA A 1 88 ? -7.361 -11.576 -6.625 1.00 95.50 88 ALA A O 1
ATOM 718 N N . HIS A 1 89 ? -8.672 -9.770 -6.384 1.00 97.00 89 HIS A N 1
ATOM 719 C CA . HIS A 1 89 ? -8.171 -9.051 -7.558 1.00 97.00 89 HIS A CA 1
ATOM 720 C C . HIS A 1 89 ? -7.050 -8.053 -7.229 1.00 97.00 89 HIS A C 1
ATOM 722 O O . HIS A 1 89 ? -6.469 -7.478 -8.148 1.00 97.00 89 HIS A O 1
ATOM 728 N N . ALA A 1 90 ? -6.771 -7.806 -5.948 1.00 95.94 90 ALA A N 1
ATOM 729 C CA . ALA A 1 90 ? -5.762 -6.850 -5.520 1.00 95.94 90 ALA A CA 1
ATOM 730 C C . ALA A 1 90 ? -4.357 -7.475 -5.525 1.00 95.94 90 ALA A C 1
ATOM 732 O O . ALA A 1 90 ? -4.149 -8.613 -5.100 1.00 95.94 90 ALA A O 1
ATOM 733 N N . GLU A 1 91 ? -3.377 -6.707 -6.000 1.00 96.62 91 GLU A N 1
ATOM 734 C CA . GLU A 1 91 ? -1.965 -6.983 -5.737 1.00 96.62 91 GLU A CA 1
ATOM 735 C C . GLU A 1 91 ? -1.605 -6.567 -4.310 1.00 96.62 91 GLU A C 1
ATOM 737 O O . GLU A 1 91 ? -2.153 -5.594 -3.800 1.00 96.62 91 GLU A O 1
ATOM 742 N N . ALA A 1 92 ? -0.602 -7.229 -3.722 1.00 97.38 92 ALA A N 1
ATOM 743 C CA . ALA A 1 92 ? -0.031 -6.875 -2.423 1.00 97.38 92 ALA A CA 1
ATOM 744 C C . ALA A 1 92 ? 0.258 -5.366 -2.283 1.00 97.38 92 ALA A C 1
ATOM 746 O O . ALA A 1 92 ? 0.568 -4.673 -3.251 1.00 97.38 92 ALA A O 1
ATOM 747 N N . TYR A 1 93 ? 0.244 -4.855 -1.052 1.00 97.62 93 TYR A N 1
ATOM 748 C CA . TYR A 1 93 ? 0.597 -3.464 -0.793 1.00 97.62 93 TYR A CA 1
ATOM 749 C C . TYR A 1 93 ? 2.029 -3.175 -1.223 1.00 97.62 93 TYR A C 1
ATOM 751 O O . TYR A 1 93 ? 2.955 -3.872 -0.807 1.00 97.62 93 TYR A O 1
ATOM 759 N N . GLN A 1 94 ? 2.215 -2.098 -1.982 1.00 96.88 94 GLN A N 1
ATOM 760 C CA . GLN A 1 94 ? 3.524 -1.515 -2.235 1.00 96.88 94 GLN A CA 1
ATOM 761 C C . GLN A 1 94 ? 3.708 -0.288 -1.339 1.00 96.88 94 GLN A C 1
ATOM 763 O O . GLN A 1 94 ? 3.075 0.742 -1.553 1.00 96.88 94 GLN A O 1
ATOM 768 N N . ILE A 1 95 ? 4.597 -0.391 -0.353 1.00 97.00 95 ILE A N 1
ATOM 769 C CA . ILE A 1 95 ? 4.992 0.728 0.513 1.00 97.00 95 ILE A CA 1
ATOM 770 C C . ILE A 1 95 ? 6.270 1.347 -0.065 1.00 97.00 95 ILE A C 1
ATOM 772 O O . ILE A 1 95 ? 7.180 0.592 -0.409 1.00 97.00 95 ILE A O 1
ATOM 776 N N . LEU A 1 96 ? 6.330 2.678 -0.209 1.00 95.00 96 LEU A N 1
ATOM 777 C CA . LEU A 1 96 ? 7.407 3.427 -0.888 1.00 95.00 96 LEU A CA 1
ATOM 778 C C . LEU A 1 96 ? 8.185 4.354 0.054 1.00 95.00 96 LEU A C 1
ATOM 780 O O . LEU A 1 96 ? 7.564 4.867 1.009 1.00 95.00 96 LEU A O 1
#

pLDDT: mean 95.14, std 4.05, range [77.56, 98.56]

Secondary structure (DSSP, 8-state):
-EEEEEEETTEEEEEET-S-HHHHHHHHHHHHTT-EE--EEEE-TTS-EEEE--SS---EEEEE-TTSSHHHHHHHHHHHHHHT--GGGPPPEEE-

Foldseek 3Di:
DDKDFPDVVVTDIDDPPLDDPVLVVVVCVVWVVDWAFAFDFDQDPVRDTDTDDDPVRGGTKGFAACVNDPSSVVSLVSVCVVVVHDSVPDGTDIDD